Protein AF-A0AA35S5I2-F1 (afdb_monomer_lite)

Radius of gyration: 15.15 Å; chains: 1; bounding box: 38×32×45 Å

pLDDT: mean 94.02, std 6.54, range [67.12, 98.56]

Organism: Geodia barretti (NCBI:txid519541)

Secondary structure (DSSP, 8-state):
-TTT---B---SHHHHHHHHHHH-TT-HHHHHHHHHHHHHHHHHHHHTTPPP--TTSS--S-B-HHHHIIIIIHHHHHHHHHHHS--S--

Structure (mmCIF, N/CA/C/O backbone):
data_AF-A0AA35S5I2-F1
#
_entry.id   AF-A0AA35S5I2-F1
#
loop_
_atom_site.group_PDB
_atom_site.id
_atom_site.type_symbol
_atom_site.label_atom_id
_atom_site.label_alt_id
_atom_site.label_comp_id
_atom_site.label_asym_id
_atom_site.label_entity_id
_atom_site.label_seq_id
_atom_site.pdbx_PDB_ins_code
_atom_site.Cartn_x
_atom_site.Cartn_y
_atom_site.Cartn_z
_atom_site.occupancy
_atom_site.B_iso_or_equiv
_atom_site.auth_seq_id
_atom_site.auth_comp_id
_atom_site.auth_asym_id
_atom_site.auth_atom_id
_atom_site.pdbx_PDB_model_num
ATOM 1 N N . MET A 1 1 ? -4.554 -2.123 -28.067 1.00 67.12 1 MET A N 1
ATOM 2 C CA . MET A 1 1 ? -3.785 -2.891 -27.060 1.00 67.12 1 MET A CA 1
ATOM 3 C C . MET A 1 1 ? -2.937 -1.987 -26.171 1.00 67.12 1 MET A C 1
ATOM 5 O O . MET A 1 1 ? -2.851 -2.281 -24.991 1.00 67.12 1 MET A O 1
ATOM 9 N N . GLU A 1 2 ? -2.369 -0.890 -26.687 1.00 76.38 2 GLU A N 1
ATOM 10 C CA . GLU A 1 2 ? -1.473 0.006 -25.927 1.00 76.38 2 GLU A CA 1
ATOM 11 C C . GLU A 1 2 ? -2.109 0.626 -24.675 1.00 76.38 2 GLU A C 1
ATOM 13 O O . GLU A 1 2 ? -1.501 0.588 -23.618 1.00 76.38 2 GLU A O 1
ATOM 18 N N . ARG A 1 3 ? -3.372 1.072 -24.735 1.00 82.06 3 ARG A N 1
ATOM 19 C CA . ARG A 1 3 ? -4.067 1.645 -23.565 1.00 82.06 3 ARG A CA 1
ATOM 20 C C . ARG A 1 3 ? -4.278 0.670 -22.393 1.00 82.06 3 ARG A C 1
ATOM 22 O O . ARG A 1 3 ? -4.343 1.106 -21.254 1.00 82.06 3 ARG A O 1
ATOM 29 N N . HIS A 1 4 ? -4.452 -0.627 -22.662 1.00 88.25 4 HIS A N 1
ATOM 30 C CA . HIS A 1 4 ? -4.862 -1.608 -21.641 1.00 88.25 4 HIS A CA 1
ATOM 31 C C . HIS A 1 4 ? -3.700 -2.436 -21.091 1.00 88.25 4 HIS A C 1
ATOM 33 O O . HIS A 1 4 ? -3.860 -3.135 -20.094 1.00 88.25 4 HIS A O 1
ATOM 39 N N . ARG A 1 5 ? -2.544 -2.413 -21.760 1.00 90.88 5 ARG A N 1
ATOM 40 C CA . ARG A 1 5 ? -1.360 -3.142 -21.317 1.00 90.88 5 ARG A CA 1
ATOM 41 C C . ARG A 1 5 ? -0.437 -2.176 -20.594 1.00 90.88 5 ARG A C 1
ATOM 43 O O . ARG A 1 5 ? 0.258 -1.407 -21.243 1.00 90.88 5 ARG A O 1
ATOM 50 N N . ILE A 1 6 ? -0.367 -2.310 -19.277 1.00 93.69 6 ILE A N 1
ATOM 51 C CA . ILE A 1 6 ? 0.543 -1.531 -18.440 1.00 93.69 6 ILE A CA 1
ATOM 52 C C . ILE A 1 6 ? 1.613 -2.490 -17.911 1.00 93.69 6 ILE A C 1
ATOM 54 O O . ILE A 1 6 ? 1.318 -3.326 -17.056 1.00 93.69 6 ILE A O 1
ATOM 58 N N . PRO A 1 7 ? 2.834 -2.477 -18.470 1.00 95.50 7 PRO A N 1
ATOM 59 C CA . PRO A 1 7 ? 3.908 -3.327 -17.986 1.00 95.50 7 PRO A CA 1
ATOM 60 C C . PRO A 1 7 ? 4.402 -2.855 -16.614 1.00 95.50 7 PRO A C 1
ATOM 62 O O . PRO A 1 7 ? 4.594 -1.663 -16.376 1.00 95.50 7 PRO A O 1
ATOM 65 N N . PHE A 1 8 ? 4.684 -3.811 -15.733 1.00 97.25 8 PHE A N 1
ATOM 66 C CA . PHE A 1 8 ? 5.450 -3.539 -14.524 1.00 97.25 8 PHE A CA 1
ATOM 67 C C . PHE A 1 8 ? 6.918 -3.285 -14.874 1.00 97.25 8 PHE A C 1
ATOM 69 O O . PHE A 1 8 ? 7.503 -4.003 -15.690 1.00 97.25 8 PHE A O 1
ATOM 76 N N . LYS A 1 9 ? 7.526 -2.288 -14.231 1.00 97.50 9 LYS A N 1
ATOM 77 C CA . LYS A 1 9 ? 8.944 -1.956 -14.375 1.00 97.50 9 LYS A CA 1
ATOM 78 C C . LYS A 1 9 ? 9.595 -1.869 -13.003 1.00 97.50 9 LYS A C 1
ATOM 80 O O . LYS A 1 9 ? 9.292 -0.973 -12.226 1.00 97.50 9 LYS A O 1
ATOM 85 N N . TYR A 1 10 ? 10.533 -2.774 -12.748 1.00 98.06 10 TYR A N 1
ATOM 86 C CA . TYR A 1 10 ? 11.375 -2.705 -11.561 1.00 98.06 10 TYR A CA 1
ATOM 87 C C . TYR A 1 10 ? 12.279 -1.462 -11.613 1.00 98.06 10 TYR A C 1
ATOM 89 O O . TYR A 1 10 ? 12.916 -1.188 -12.635 1.00 98.06 10 TYR A O 1
ATOM 97 N N . SER A 1 11 ? 12.320 -0.719 -10.514 1.00 95.12 11 SER A N 1
ATOM 98 C CA . SER A 1 11 ? 12.974 0.583 -10.369 1.00 95.12 11 SER A CA 1
ATOM 99 C C . SER A 1 11 ? 14.061 0.614 -9.286 1.00 95.12 11 SER A C 1
ATOM 101 O O . SER A 1 11 ? 14.749 1.625 -9.150 1.00 95.12 11 SER A O 1
ATOM 103 N N . GLY A 1 12 ? 14.277 -0.493 -8.564 1.00 96.50 12 GLY A N 1
ATOM 104 C CA . GLY A 1 12 ? 15.354 -0.645 -7.582 1.00 96.50 12 GLY A CA 1
ATOM 105 C C . GLY A 1 12 ? 14.863 -1.077 -6.201 1.00 96.50 12 GLY A C 1
ATOM 106 O O . GLY A 1 12 ? 13.756 -1.584 -6.052 1.00 96.50 12 GLY A O 1
ATOM 107 N N . ALA A 1 13 ? 15.684 -0.835 -5.178 1.00 97.88 13 ALA A N 1
ATOM 108 C CA . ALA A 1 13 ? 15.470 -1.344 -3.819 1.00 97.88 13 ALA A CA 1
ATOM 109 C C . ALA A 1 13 ? 14.120 -0.945 -3.191 1.00 97.88 13 ALA A C 1
ATOM 111 O O . ALA A 1 13 ? 13.561 -1.705 -2.407 1.00 97.88 13 ALA A O 1
ATOM 112 N N . ASN A 1 14 ? 13.558 0.207 -3.572 1.00 97.25 14 ASN A N 1
ATOM 113 C CA . ASN A 1 14 ? 12.243 0.633 -3.086 1.00 97.25 14 ASN A CA 1
ATOM 114 C C . ASN A 1 14 ? 11.126 -0.342 -3.492 1.00 97.25 14 ASN A C 1
ATOM 116 O O . ASN A 1 14 ? 10.171 -0.522 -2.742 1.00 97.25 14 ASN A O 1
ATOM 120 N N . ASP A 1 15 ? 11.244 -0.973 -4.662 1.00 98.50 15 ASP A N 1
ATOM 121 C CA . ASP A 1 15 ? 10.292 -1.982 -5.121 1.00 98.50 15 ASP A CA 1
ATOM 122 C C . ASP A 1 15 ? 10.411 -3.265 -4.293 1.00 98.50 15 ASP A C 1
ATOM 124 O O . ASP A 1 15 ? 9.395 -3.840 -3.899 1.00 98.50 15 ASP A O 1
ATOM 128 N N . ASP A 1 16 ? 11.640 -3.678 -3.970 1.00 98.38 16 ASP A N 1
ATOM 129 C CA . ASP A 1 16 ? 11.886 -4.836 -3.106 1.00 98.38 16 ASP A CA 1
ATOM 130 C C . ASP A 1 16 ? 11.309 -4.606 -1.707 1.00 98.38 16 ASP A C 1
ATOM 132 O O . ASP A 1 16 ? 10.596 -5.458 -1.169 1.00 98.38 16 ASP A O 1
ATOM 136 N N . ASP A 1 17 ? 11.565 -3.428 -1.136 1.00 98.38 17 ASP A N 1
ATOM 137 C CA . ASP A 1 17 ? 11.063 -3.042 0.179 1.00 98.38 17 ASP A CA 1
ATOM 138 C C . ASP A 1 17 ? 9.537 -2.933 0.208 1.00 98.38 17 ASP A C 1
ATOM 140 O O . ASP A 1 17 ? 8.922 -3.333 1.200 1.00 98.38 17 ASP A O 1
ATOM 144 N N . ALA A 1 18 ? 8.912 -2.447 -0.867 1.00 98.31 18 ALA A N 1
ATOM 145 C CA . ALA A 1 18 ? 7.459 -2.372 -0.986 1.00 98.31 18 ALA A CA 1
ATOM 146 C C . ALA A 1 18 ? 6.819 -3.769 -1.044 1.00 98.31 18 ALA A C 1
ATOM 148 O O . ALA A 1 18 ? 5.859 -4.048 -0.321 1.00 98.31 18 ALA A O 1
ATOM 149 N N . ILE A 1 19 ? 7.378 -4.687 -1.838 1.00 98.50 19 ILE A N 1
ATOM 150 C CA . ILE A 1 19 ? 6.908 -6.081 -1.897 1.00 98.50 19 ILE A CA 1
ATOM 151 C C . ILE A 1 19 ? 7.111 -6.770 -0.540 1.00 98.50 19 ILE A C 1
ATOM 153 O O . ILE A 1 19 ? 6.222 -7.478 -0.052 1.00 98.50 19 ILE A O 1
ATOM 157 N N . LEU A 1 20 ? 8.259 -6.545 0.105 1.00 98.50 20 LEU A N 1
ATOM 158 C CA . LEU A 1 20 ? 8.563 -7.097 1.421 1.00 98.50 20 LEU A CA 1
ATOM 159 C C . LEU A 1 20 ? 7.602 -6.562 2.488 1.00 98.50 20 LEU A C 1
ATOM 161 O O . LEU A 1 20 ? 7.075 -7.352 3.273 1.00 98.50 20 LEU A O 1
ATOM 165 N N . LEU A 1 21 ? 7.322 -5.258 2.496 1.00 98.38 21 LEU A N 1
ATOM 166 C CA . LEU A 1 21 ? 6.319 -4.641 3.364 1.00 98.38 21 LEU A CA 1
ATOM 167 C C . LEU A 1 21 ? 4.954 -5.319 3.191 1.00 98.38 21 LEU A C 1
ATOM 169 O O . LEU A 1 21 ? 4.353 -5.743 4.183 1.00 98.38 21 LEU A O 1
ATOM 173 N N . ALA A 1 22 ? 4.499 -5.472 1.947 1.00 98.25 22 ALA A N 1
ATOM 174 C CA . ALA A 1 22 ? 3.182 -6.012 1.631 1.00 98.25 22 ALA A CA 1
ATOM 175 C C . ALA A 1 22 ? 3.015 -7.477 2.070 1.00 98.25 22 ALA A C 1
ATOM 177 O O . ALA A 1 22 ? 2.041 -7.814 2.741 1.00 98.25 22 ALA A O 1
ATOM 178 N N . PHE A 1 23 ? 3.977 -8.349 1.751 1.00 98.44 23 PHE A N 1
ATOM 179 C CA . PHE A 1 23 ? 3.768 -9.802 1.850 1.00 98.44 23 PHE A CA 1
ATOM 180 C C . PHE A 1 23 ? 4.580 -10.505 2.939 1.00 98.44 23 PHE A C 1
ATOM 182 O O . PHE A 1 23 ? 4.260 -11.636 3.319 1.00 98.44 23 PHE A O 1
ATOM 189 N N . SER A 1 24 ? 5.620 -9.875 3.492 1.00 98.38 24 SER A N 1
ATOM 190 C CA . SER A 1 24 ? 6.410 -10.516 4.543 1.00 98.38 24 SER A CA 1
ATOM 191 C C . SER A 1 24 ? 5.595 -10.674 5.820 1.00 98.38 24 SER A C 1
ATOM 193 O O . SER A 1 24 ? 5.111 -9.706 6.415 1.00 98.38 24 SER A O 1
ATOM 195 N N . LYS A 1 25 ? 5.530 -11.904 6.335 1.00 98.12 25 LYS A N 1
ATOM 196 C CA . LYS A 1 25 ? 4.927 -12.192 7.646 1.00 98.12 25 LYS A CA 1
ATOM 197 C C . LYS A 1 25 ? 5.643 -11.480 8.800 1.00 98.12 25 LYS A C 1
ATOM 199 O O . LYS A 1 25 ? 5.058 -11.326 9.862 1.00 98.12 25 LYS A O 1
ATOM 204 N N . LYS A 1 26 ? 6.885 -11.026 8.598 1.00 98.31 26 LYS A N 1
ATOM 205 C CA . LYS A 1 26 ? 7.679 -10.314 9.612 1.00 98.31 26 LYS A CA 1
ATOM 206 C C . LYS A 1 26 ? 7.406 -8.804 9.657 1.00 98.31 26 LYS A C 1
ATOM 208 O O . LYS A 1 26 ? 7.884 -8.142 10.566 1.00 98.31 26 LYS A O 1
ATOM 213 N N . CYS A 1 27 ? 6.654 -8.254 8.702 1.00 97.38 27 CYS A N 1
ATOM 214 C CA . CYS A 1 27 ? 6.449 -6.806 8.559 1.00 97.38 27 CYS A CA 1
ATOM 215 C C . CYS A 1 27 ? 5.069 -6.326 9.024 1.00 97.38 27 CYS A C 1
ATOM 217 O O . CYS A 1 27 ? 4.590 -5.300 8.557 1.00 97.38 27 CYS A O 1
ATOM 219 N N . VAL A 1 28 ? 4.429 -7.057 9.942 1.00 98.25 28 VAL A N 1
ATOM 220 C CA . VAL A 1 28 ? 3.083 -6.728 10.441 1.00 98.25 28 VAL A CA 1
ATOM 221 C C . VAL A 1 28 ? 3.029 -5.318 11.032 1.00 98.25 28 VAL A C 1
ATOM 223 O O . VAL A 1 28 ? 2.170 -4.543 10.632 1.00 98.25 28 VAL A O 1
ATOM 226 N N . GLU A 1 29 ? 3.963 -4.954 11.916 1.00 98.38 29 GLU A N 1
ATOM 227 C CA . GLU A 1 29 ? 3.967 -3.618 12.535 1.00 98.38 29 GLU A CA 1
ATOM 228 C C . GLU A 1 29 ? 4.202 -2.504 11.506 1.00 98.38 29 GLU A C 1
ATOM 230 O O . GLU A 1 29 ? 3.465 -1.524 11.484 1.00 98.38 29 GLU A O 1
ATOM 235 N N . ARG A 1 30 ? 5.126 -2.712 10.557 1.00 98.44 30 ARG A N 1
ATOM 236 C CA . ARG A 1 30 ? 5.349 -1.764 9.452 1.00 98.44 30 ARG A CA 1
ATOM 237 C C . ARG A 1 30 ? 4.096 -1.574 8.591 1.00 98.44 30 ARG A C 1
ATOM 239 O O . ARG A 1 30 ? 3.846 -0.468 8.129 1.00 98.44 30 ARG A O 1
ATOM 246 N N . ARG A 1 31 ? 3.290 -2.624 8.377 1.00 98.56 31 ARG A N 1
ATOM 247 C CA . ARG A 1 31 ? 2.013 -2.502 7.650 1.00 98.56 31 ARG A CA 1
ATOM 248 C C . ARG A 1 31 ? 0.967 -1.707 8.420 1.00 98.56 31 ARG A C 1
ATOM 250 O O . ARG A 1 31 ? 0.184 -1.009 7.787 1.00 98.56 31 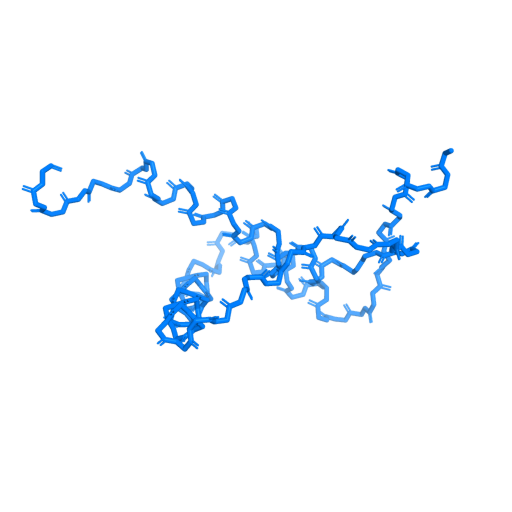ARG A O 1
ATOM 257 N N . LYS A 1 32 ? 0.949 -1.797 9.754 1.00 98.38 32 LYS A N 1
ATOM 258 C CA . LYS A 1 32 ? 0.062 -0.961 10.573 1.00 98.38 32 LYS A CA 1
ATOM 259 C C . LYS A 1 32 ? 0.422 0.510 10.406 1.00 98.38 32 LYS A C 1
ATOM 261 O O . LYS A 1 32 ? -0.453 1.296 10.082 1.00 98.38 32 LYS A O 1
ATOM 266 N N . GLU A 1 33 ? 1.701 0.862 10.548 1.00 98.38 33 GLU A N 1
ATOM 267 C CA . GLU A 1 33 ? 2.178 2.239 10.341 1.00 98.38 33 GLU A CA 1
ATOM 268 C C . GLU A 1 33 ? 1.849 2.748 8.934 1.00 98.38 33 GLU A C 1
ATOM 270 O O . GLU A 1 33 ? 1.309 3.838 8.778 1.00 98.38 33 GLU A O 1
ATOM 275 N N . TRP A 1 34 ? 2.109 1.923 7.921 1.00 98.31 34 TRP A N 1
ATOM 276 C CA . TRP A 1 34 ? 1.819 2.219 6.521 1.00 98.31 34 TRP A CA 1
ATOM 277 C C . TRP A 1 34 ? 0.336 2.521 6.257 1.00 98.31 34 TRP A C 1
ATOM 279 O O . TRP A 1 34 ? 0.015 3.530 5.631 1.00 98.31 34 TRP A O 1
ATOM 289 N N . LEU A 1 35 ? -0.576 1.689 6.772 1.00 98.12 35 LEU A N 1
ATOM 290 C CA . LEU A 1 35 ? -2.019 1.911 6.635 1.00 98.12 35 LEU A CA 1
ATOM 291 C C . LEU A 1 35 ? -2.496 3.128 7.433 1.00 98.12 35 LEU A C 1
ATOM 293 O O . LEU A 1 35 ? -3.323 3.887 6.932 1.00 98.12 35 LEU A O 1
ATOM 297 N N . THR A 1 36 ? -1.967 3.339 8.641 1.00 98.12 36 THR A N 1
ATOM 298 C CA . THR A 1 36 ? -2.300 4.509 9.465 1.00 98.12 36 THR A CA 1
ATOM 299 C C . THR A 1 36 ? -1.917 5.806 8.760 1.00 98.12 36 THR A C 1
ATOM 301 O O . THR A 1 36 ? -2.768 6.678 8.608 1.00 98.12 36 THR A O 1
ATOM 304 N N . GLN A 1 37 ? -0.684 5.909 8.254 1.00 97.69 37 GLN A N 1
ATOM 305 C CA . GLN A 1 37 ? -0.214 7.094 7.525 1.00 97.69 37 GLN A CA 1
ATOM 306 C C . GLN A 1 37 ? -1.069 7.375 6.286 1.00 97.69 37 GLN A C 1
ATOM 308 O O . GLN A 1 37 ? -1.415 8.521 6.003 1.00 97.69 37 GLN A O 1
ATOM 313 N N . TRP A 1 38 ? -1.449 6.328 5.551 1.00 96.31 38 TRP A N 1
ATOM 314 C C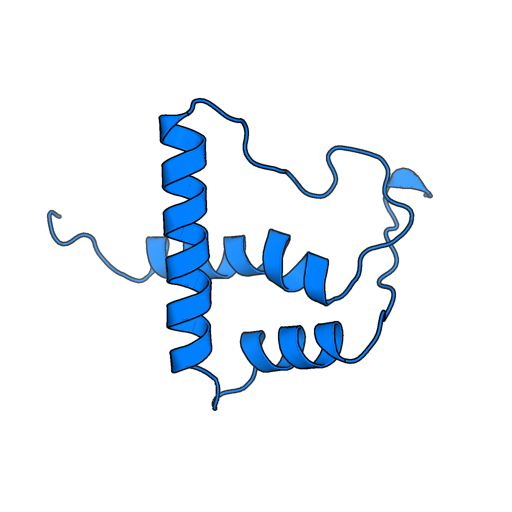A . TRP A 1 38 ? -2.318 6.488 4.390 1.00 96.31 38 TRP A CA 1
ATOM 315 C C . TRP A 1 38 ? -3.729 6.960 4.767 1.00 96.31 38 TRP A C 1
ATOM 317 O O . TRP A 1 38 ? -4.267 7.853 4.113 1.00 96.31 38 TRP A O 1
ATOM 327 N N . LEU A 1 39 ? -4.322 6.412 5.834 1.00 95.56 39 LEU A N 1
ATOM 328 C CA . LEU A 1 39 ? -5.635 6.835 6.332 1.00 95.56 39 LEU A CA 1
ATOM 329 C C . LEU A 1 39 ? -5.634 8.289 6.818 1.00 95.56 39 LEU A C 1
ATOM 331 O O . LEU A 1 39 ? -6.590 9.022 6.553 1.00 95.56 39 LEU A O 1
ATOM 335 N N . GLU A 1 40 ? -4.569 8.712 7.500 1.00 96.44 40 GLU A N 1
ATOM 336 C CA . GLU A 1 40 ? -4.361 10.102 7.917 1.00 96.44 40 GLU A CA 1
ATOM 337 C C . GLU A 1 40 ? -4.299 11.026 6.699 1.00 96.44 40 GLU A C 1
ATOM 339 O O . GLU A 1 40 ? -5.096 11.959 6.594 1.00 96.44 40 GLU A O 1
ATOM 344 N N . HIS A 1 41 ? -3.455 10.702 5.718 1.00 94.19 41 HIS A N 1
ATOM 345 C CA . HIS A 1 41 ? -3.334 11.487 4.492 1.00 94.19 41 HIS A CA 1
ATOM 346 C C . HIS A 1 41 ? -4.647 11.555 3.695 1.00 94.19 41 HIS A C 1
ATOM 348 O O . HIS A 1 41 ? -5.021 12.602 3.164 1.00 94.19 41 HIS A O 1
ATOM 354 N N . ARG A 1 42 ? -5.391 10.446 3.620 1.00 92.75 42 ARG A N 1
ATOM 355 C CA . ARG A 1 42 ? -6.714 10.405 2.981 1.00 92.75 42 ARG A CA 1
ATOM 356 C C . ARG A 1 42 ? -7.713 11.314 3.694 1.00 92.75 42 ARG A C 1
ATOM 358 O O . ARG A 1 42 ? -8.483 12.018 3.043 1.00 92.75 42 ARG A O 1
ATOM 365 N N . ARG A 1 43 ? -7.713 11.307 5.029 1.00 93.81 43 ARG A N 1
ATOM 366 C CA . ARG A 1 43 ? -8.566 12.189 5.833 1.00 93.81 43 ARG A CA 1
ATOM 367 C C . ARG A 1 43 ? -8.231 13.657 5.578 1.00 93.81 43 ARG A C 1
ATOM 369 O O . ARG A 1 43 ? -9.149 14.431 5.338 1.00 93.81 43 ARG A O 1
ATOM 376 N N . GLU A 1 44 ? -6.952 14.016 5.580 1.00 94.81 44 GLU A N 1
A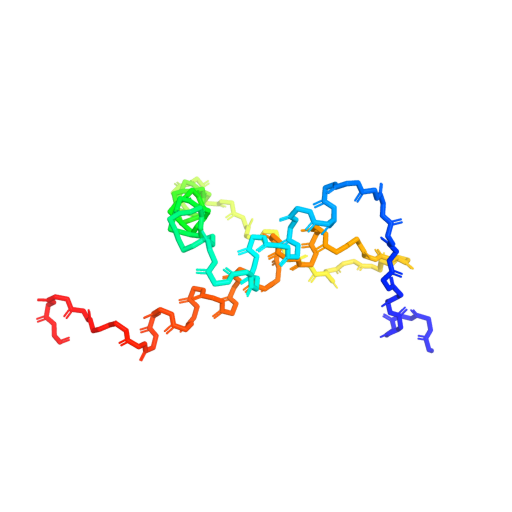TOM 377 C CA . GLU A 1 44 ? -6.497 15.386 5.313 1.00 94.81 44 GLU A CA 1
ATOM 378 C C . GLU A 1 44 ? -6.918 15.880 3.925 1.00 94.81 44 GLU A C 1
ATOM 380 O O . GLU A 1 44 ? -7.429 16.992 3.803 1.00 94.81 44 GLU A O 1
ATOM 385 N N . GLN A 1 45 ? -6.753 15.054 2.886 1.00 93.12 45 GLN A N 1
ATOM 386 C CA . GLN A 1 45 ? -7.186 15.392 1.525 1.00 93.12 45 GLN A CA 1
ATOM 387 C C . GLN A 1 45 ? -8.695 15.631 1.456 1.00 93.12 45 GLN A C 1
ATOM 389 O O . GLN A 1 45 ? -9.137 16.628 0.883 1.00 93.12 45 GLN A O 1
ATOM 394 N N . ARG A 1 46 ? -9.485 14.765 2.102 1.00 92.88 46 ARG A N 1
ATOM 395 C CA . ARG A 1 46 ? -10.942 14.920 2.176 1.00 92.88 46 ARG A CA 1
ATOM 396 C C . ARG A 1 46 ? -11.346 16.200 2.906 1.00 92.88 46 ARG A C 1
ATOM 398 O O . ARG A 1 46 ? -12.239 16.897 2.436 1.00 92.88 46 ARG A O 1
ATOM 405 N N . ASP A 1 47 ? -10.691 16.521 4.019 1.00 94.69 47 ASP A N 1
ATOM 406 C CA . ASP A 1 47 ? -10.976 17.731 4.800 1.00 94.69 47 ASP A CA 1
ATOM 407 C C . ASP A 1 47 ? -10.625 19.014 4.012 1.00 94.69 47 ASP A C 1
ATOM 409 O O . ASP A 1 47 ? -11.247 20.057 4.211 1.00 94.69 47 ASP A O 1
ATOM 413 N N . GLN A 1 48 ? -9.678 18.928 3.070 1.00 95.38 48 GLN A N 1
ATOM 414 C CA . GLN A 1 48 ? -9.319 20.003 2.135 1.00 95.38 48 GLN A CA 1
ATOM 415 C C . GLN A 1 48 ? -10.170 20.027 0.851 1.00 95.38 48 GLN A C 1
ATOM 417 O O . GLN A 1 48 ? -10.036 20.957 0.056 1.00 95.38 48 GLN A O 1
ATOM 422 N N . GLY A 1 49 ? -11.037 19.033 0.630 1.00 92.50 49 GLY A N 1
ATOM 423 C CA . GLY A 1 49 ? -11.830 18.905 -0.596 1.00 92.50 49 GLY A CA 1
ATOM 424 C C . GLY A 1 49 ? -11.007 18.560 -1.843 1.00 92.50 49 GLY A C 1
ATOM 425 O O . GLY A 1 49 ? -11.405 18.927 -2.946 1.00 92.50 49 GLY A O 1
ATOM 426 N N . LEU A 1 50 ? -9.856 17.902 -1.674 1.00 90.50 50 LEU A N 1
ATOM 427 C CA . LEU A 1 50 ? -9.023 17.414 -2.774 1.00 90.50 50 LEU A CA 1
ATOM 428 C C . LEU A 1 50 ? -9.503 16.036 -3.248 1.00 90.50 50 LEU A C 1
ATOM 430 O O . LEU A 1 50 ? -9.902 15.198 -2.437 1.00 90.50 50 LEU A O 1
ATOM 434 N N . ASP A 1 51 ? -9.424 15.801 -4.557 1.00 82.69 51 ASP A N 1
ATOM 435 C CA . ASP A 1 51 ? -9.731 14.499 -5.151 1.00 82.69 51 ASP A CA 1
ATOM 436 C C . ASP A 1 51 ? -8.641 13.464 -4.833 1.00 82.69 51 ASP A C 1
ATOM 438 O O . ASP A 1 51 ? -7.449 13.777 -4.780 1.00 82.69 51 ASP A O 1
ATOM 442 N N . GLU A 1 52 ? -9.048 12.203 -4.665 1.00 79.06 52 GLU A N 1
ATOM 443 C CA . GLU A 1 52 ? -8.112 11.092 -4.490 1.00 79.06 52 GLU A CA 1
ATOM 444 C C . GLU A 1 52 ? -7.307 10.862 -5.782 1.00 79.06 52 GLU A C 1
ATOM 446 O O . GLU A 1 52 ? -7.856 10.774 -6.883 1.00 79.06 52 GLU A O 1
ATOM 451 N N . SER A 1 53 ? -5.985 10.720 -5.653 1.00 75.06 53 SER A N 1
ATOM 452 C CA . SER A 1 53 ? -5.125 10.357 -6.782 1.00 75.06 53 SER A CA 1
ATOM 453 C C . SER A 1 53 ? -5.421 8.923 -7.233 1.00 75.06 53 SER A C 1
ATOM 455 O O . SER A 1 53 ? -5.041 7.957 -6.570 1.00 75.06 53 SER A O 1
ATOM 457 N N . LEU A 1 54 ? -6.098 8.787 -8.375 1.00 77.88 54 LEU A N 1
ATOM 458 C CA . LEU A 1 54 ? -6.416 7.496 -8.977 1.00 77.88 54 LEU A CA 1
ATOM 459 C C . LEU A 1 54 ? -5.307 7.049 -9.924 1.00 77.88 54 LEU A C 1
ATOM 461 O O . LEU A 1 54 ? -4.948 7.741 -10.881 1.00 77.88 54 LEU A O 1
ATOM 465 N N . LEU A 1 55 ? -4.811 5.837 -9.696 1.00 82.88 55 LEU A N 1
ATOM 466 C CA . LEU A 1 55 ? -3.979 5.163 -10.678 1.00 82.88 55 LEU A CA 1
ATOM 467 C C . LEU A 1 55 ? -4.820 4.856 -11.929 1.00 82.88 55 LEU A C 1
ATOM 469 O O . LEU A 1 55 ? -6.013 4.576 -11.822 1.00 82.88 55 LEU A O 1
ATOM 473 N N . TYR A 1 56 ? -4.207 4.937 -13.115 1.00 87.38 56 TYR A N 1
ATOM 474 C CA . TYR A 1 56 ? -4.847 4.692 -14.423 1.00 87.38 56 TYR A CA 1
ATOM 475 C C . TYR A 1 56 ? -5.806 5.770 -14.958 1.00 87.38 56 TYR A C 1
ATOM 477 O O . TYR A 1 56 ? -6.427 5.553 -16.002 1.00 87.38 56 TYR A O 1
ATOM 485 N N . ALA A 1 57 ? -5.925 6.929 -14.299 1.00 81.44 57 ALA A N 1
ATOM 486 C CA . ALA A 1 57 ? -6.730 8.045 -14.811 1.00 81.44 57 ALA A CA 1
ATOM 487 C C . ALA A 1 57 ? -6.224 8.563 -16.174 1.00 81.44 57 ALA A C 1
ATOM 489 O O . ALA A 1 57 ? -7.010 8.956 -17.036 1.00 81.44 57 ALA A O 1
ATOM 490 N N . GLU A 1 58 ? -4.910 8.497 -16.385 1.00 81.50 58 GLU A N 1
ATOM 491 C CA . GLU A 1 58 ? -4.235 8.863 -17.628 1.00 81.50 58 GLU A CA 1
ATOM 492 C C . GLU A 1 58 ? -3.506 7.655 -18.230 1.00 81.50 58 GLU A C 1
ATOM 494 O O . GLU A 1 58 ? -3.329 6.618 -17.585 1.00 81.50 58 GLU A O 1
ATOM 499 N N . GLN A 1 59 ? 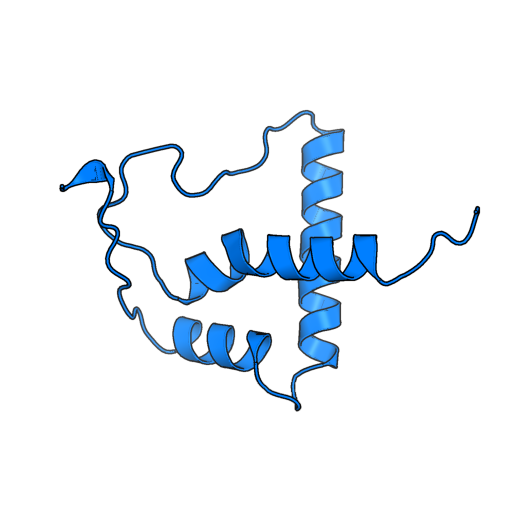-3.086 7.767 -19.493 1.00 82.06 59 GLN A N 1
ATOM 500 C CA . GLN A 1 59 ? -2.318 6.709 -20.142 1.00 82.06 59 GLN A CA 1
ATOM 501 C C . GLN A 1 59 ? -0.940 6.585 -19.481 1.00 82.06 59 GLN A C 1
ATOM 503 O O . GLN A 1 59 ? -0.156 7.530 -19.481 1.00 82.06 59 GLN A O 1
ATOM 508 N N . MET A 1 60 ? -0.649 5.404 -18.934 1.00 86.31 60 MET A N 1
ATOM 509 C CA . MET A 1 60 ? 0.619 5.104 -18.271 1.00 86.31 60 MET A CA 1
ATOM 510 C C . MET A 1 60 ? 1.414 4.090 -19.093 1.00 86.31 60 MET A C 1
ATOM 512 O O . MET A 1 60 ? 0.908 3.015 -19.413 1.00 86.31 60 MET A O 1
ATOM 516 N N . ASP A 1 61 ? 2.674 4.405 -19.390 1.00 89.50 61 ASP A N 1
ATOM 517 C CA . ASP A 1 61 ? 3.556 3.513 -20.157 1.00 89.50 61 ASP A CA 1
ATOM 518 C C . ASP A 1 61 ? 4.066 2.325 -19.335 1.00 89.50 61 ASP A C 1
ATOM 520 O O . ASP A 1 61 ? 4.426 1.288 -19.890 1.00 89.50 61 ASP A O 1
ATOM 524 N N . HIS A 1 62 ? 4.165 2.491 -18.016 1.00 93.38 62 HIS A N 1
ATOM 525 C CA . HIS A 1 62 ? 4.578 1.464 -17.066 1.00 93.38 62 HIS A CA 1
ATOM 526 C C . HIS A 1 62 ? 4.189 1.857 -15.638 1.00 93.38 62 HIS A C 1
ATOM 528 O O . HIS A 1 62 ? 3.893 3.019 -15.363 1.00 93.38 62 HIS A O 1
ATOM 534 N N . ILE A 1 63 ? 4.242 0.887 -14.728 1.00 95.50 63 ILE A N 1
ATOM 535 C CA . ILE A 1 63 ? 4.047 1.083 -13.287 1.00 95.50 63 ILE A CA 1
ATOM 536 C C . ILE A 1 63 ? 5.191 0.416 -12.512 1.00 95.50 63 ILE A C 1
ATOM 538 O O . ILE A 1 63 ? 5.629 -0.679 -12.874 1.00 95.50 63 ILE A O 1
ATOM 542 N N . SER A 1 64 ? 5.711 1.072 -11.472 1.00 97.06 64 SER A N 1
ATOM 543 C CA . SER A 1 64 ? 6.680 0.445 -10.562 1.00 97.06 64 SER A CA 1
ATOM 544 C C . SER A 1 64 ? 5.981 -0.461 -9.544 1.00 97.06 64 SER A C 1
ATOM 546 O O . SER A 1 64 ? 4.782 -0.316 -9.291 1.00 97.06 64 SER A O 1
ATOM 548 N N . TYR A 1 65 ? 6.704 -1.406 -8.935 1.00 98.31 65 TYR A N 1
ATOM 549 C CA . TYR A 1 65 ? 6.099 -2.231 -7.881 1.00 98.31 65 TYR A CA 1
ATOM 550 C C . TYR A 1 65 ? 5.769 -1.399 -6.643 1.00 98.31 65 TYR A C 1
ATOM 552 O O . TYR A 1 65 ? 4.732 -1.617 -6.023 1.00 98.31 65 TYR A O 1
ATOM 560 N N . SER A 1 66 ? 6.609 -0.420 -6.308 1.00 97.88 66 SER A N 1
ATOM 561 C CA . SER A 1 66 ? 6.352 0.517 -5.222 1.00 97.88 66 SER A CA 1
ATOM 562 C C . SER A 1 66 ? 5.093 1.344 -5.478 1.00 97.88 66 SER A C 1
ATOM 564 O O . SER A 1 66 ? 4.263 1.461 -4.578 1.00 97.88 66 SER A O 1
ATOM 566 N N . ASP A 1 67 ? 4.888 1.854 -6.699 1.00 95.75 67 ASP A N 1
ATOM 567 C CA . ASP A 1 67 ? 3.655 2.572 -7.048 1.00 95.75 67 ASP A CA 1
ATOM 568 C C . ASP A 1 67 ? 2.430 1.673 -6.904 1.00 95.75 67 ASP A C 1
ATOM 570 O O . ASP A 1 67 ? 1.466 2.055 -6.249 1.00 95.75 67 ASP A O 1
ATOM 574 N N . PHE A 1 68 ? 2.480 0.462 -7.459 1.00 96.81 68 PHE A N 1
ATOM 575 C CA . PHE A 1 68 ? 1.381 -0.492 -7.343 1.00 96.81 68 PHE A CA 1
ATOM 576 C C . PHE A 1 68 ? 1.047 -0.811 -5.882 1.00 96.81 68 PHE A C 1
ATOM 578 O O . PHE A 1 68 ? -0.112 -0.750 -5.473 1.00 96.81 68 PHE A O 1
ATOM 585 N N . VAL A 1 69 ? 2.062 -1.110 -5.067 1.00 97.81 69 VAL A N 1
ATOM 586 C CA . VAL A 1 69 ? 1.861 -1.435 -3.652 1.00 97.81 69 VAL A CA 1
ATOM 587 C C . VAL A 1 69 ? 1.239 -0.248 -2.915 1.00 97.81 69 VAL A C 1
ATOM 589 O O . VAL A 1 69 ? 0.225 -0.408 -2.237 1.00 97.81 69 VAL A O 1
ATOM 592 N N . ASN A 1 70 ? 1.812 0.945 -3.070 1.00 96.31 70 ASN A N 1
ATOM 593 C CA . ASN A 1 70 ? 1.462 2.113 -2.261 1.00 96.31 70 ASN A CA 1
ATOM 594 C C . ASN A 1 70 ? 0.241 2.893 -2.757 1.00 96.31 70 ASN A C 1
ATOM 596 O O . ASN A 1 70 ? -0.269 3.724 -2.011 1.00 96.31 70 ASN A O 1
ATOM 600 N N . LYS A 1 71 ? -0.225 2.661 -3.987 1.00 94.94 71 LYS A N 1
ATOM 601 C CA . LYS A 1 71 ? -1.365 3.392 -4.565 1.00 94.94 71 LYS A CA 1
ATOM 602 C C . LYS A 1 71 ? -2.546 2.498 -4.938 1.00 94.94 71 LYS A C 1
ATOM 604 O O . LYS A 1 71 ? -3.652 3.008 -5.050 1.00 94.94 71 LYS A O 1
ATOM 609 N N . GLU A 1 72 ? -2.349 1.187 -5.088 1.00 95.88 72 GLU A N 1
ATOM 610 C CA . GLU A 1 72 ? -3.425 0.262 -5.469 1.00 95.88 72 GLU A CA 1
ATOM 611 C C . GLU A 1 72 ? -3.616 -0.876 -4.463 1.00 95.88 72 GLU A C 1
ATOM 613 O O . GLU A 1 72 ? -4.716 -1.060 -3.939 1.00 95.88 72 GLU A O 1
ATOM 618 N N . LEU A 1 73 ? -2.555 -1.603 -4.098 1.00 97.69 73 LEU A N 1
ATOM 619 C CA . LEU A 1 73 ? -2.665 -2.699 -3.124 1.00 97.69 73 LEU A CA 1
ATOM 620 C C . LEU A 1 73 ? -3.080 -2.205 -1.730 1.00 97.69 73 LEU A C 1
ATOM 622 O O . LEU A 1 73 ? -3.752 -2.922 -0.981 1.00 97.69 73 LEU A O 1
ATOM 626 N N . ILE A 1 74 ? -2.703 -0.975 -1.376 1.00 97.25 74 ILE A N 1
ATOM 627 C CA . ILE A 1 74 ? -3.133 -0.342 -0.128 1.00 97.25 74 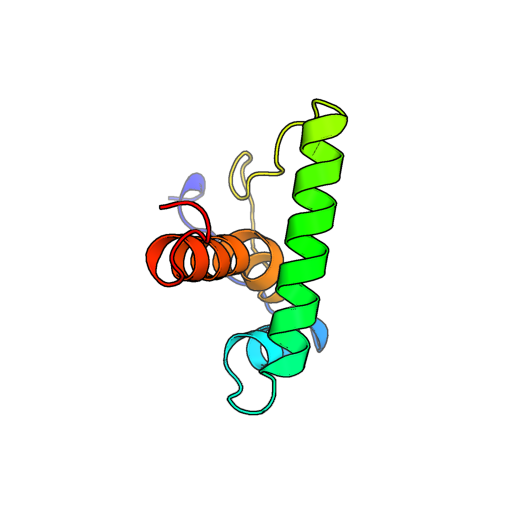ILE A CA 1
ATOM 628 C C . ILE A 1 74 ? -4.654 -0.184 -0.052 1.00 97.25 74 ILE A C 1
ATOM 630 O O . ILE A 1 74 ? -5.228 -0.382 1.017 1.00 97.25 74 ILE A O 1
ATOM 634 N N . LEU A 1 75 ? -5.320 0.066 -1.187 1.00 96.31 75 LEU A N 1
ATOM 635 C CA . LEU A 1 75 ? -6.778 0.181 -1.262 1.00 96.31 75 LEU A CA 1
ATOM 636 C C . LEU A 1 75 ? -7.425 -1.156 -0.915 1.00 96.31 75 LEU A C 1
ATOM 638 O O . LEU A 1 75 ? -8.334 -1.207 -0.091 1.00 96.31 75 LEU A O 1
ATOM 642 N N . PHE A 1 76 ? -6.916 -2.249 -1.493 1.00 97.69 76 PHE A N 1
ATOM 643 C CA . PHE A 1 76 ? -7.355 -3.598 -1.143 1.00 97.69 76 PHE A CA 1
ATOM 644 C C . PHE A 1 76 ? -7.136 -3.898 0.341 1.00 97.69 76 PHE A C 1
ATOM 646 O O . PHE A 1 76 ? -8.038 -4.410 0.995 1.00 97.69 76 PHE A O 1
ATOM 653 N N . SER A 1 77 ? -5.967 -3.552 0.880 1.00 97.88 77 SER A N 1
ATOM 654 C CA . SER A 1 77 ? -5.635 -3.794 2.289 1.00 97.88 77 SER A CA 1
ATOM 655 C C . SER A 1 77 ? -6.560 -3.022 3.235 1.00 97.88 77 SER A C 1
ATOM 657 O O . SER A 1 77 ? -7.012 -3.564 4.240 1.00 97.88 77 SER A O 1
ATOM 659 N N . ASN A 1 78 ? -6.89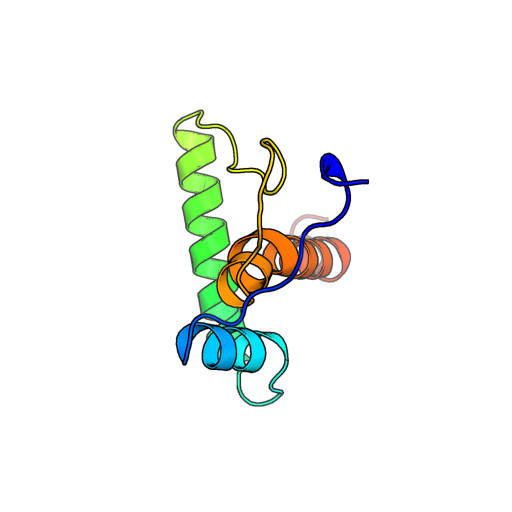4 -1.773 2.899 1.00 97.31 78 ASN A N 1
ATOM 660 C CA . ASN A 1 78 ? -7.861 -0.990 3.658 1.00 97.31 78 ASN A CA 1
ATOM 661 C C . ASN A 1 78 ? -9.288 -1.550 3.529 1.00 97.31 78 ASN A C 1
ATOM 663 O O . ASN A 1 78 ? -9.959 -1.715 4.540 1.00 97.31 78 ASN A O 1
ATOM 667 N N . MET A 1 79 ? -9.734 -1.908 2.319 1.00 97.81 79 MET A N 1
ATOM 668 C CA . MET A 1 79 ? -11.040 -2.552 2.110 1.00 97.81 79 MET A CA 1
ATOM 669 C C . MET A 1 79 ? -11.152 -3.884 2.859 1.00 97.81 79 MET A C 1
ATOM 671 O O . MET A 1 79 ? -12.229 -4.240 3.333 1.00 97.81 79 MET A O 1
ATOM 675 N N . ASP A 1 80 ? -10.050 -4.627 2.978 1.00 98.44 80 ASP A N 1
ATOM 676 C CA . ASP A 1 80 ? -10.002 -5.849 3.773 1.00 98.44 80 ASP A CA 1
ATOM 677 C C . ASP A 1 80 ? -10.204 -5.562 5.263 1.00 98.44 80 ASP A C 1
ATOM 679 O O . ASP A 1 80 ? -10.959 -6.279 5.915 1.00 98.44 80 ASP A O 1
ATOM 683 N N . ASN A 1 81 ? -9.627 -4.480 5.789 1.00 97.94 81 ASN A N 1
ATOM 684 C CA . ASN A 1 81 ? -9.904 -4.037 7.155 1.00 97.94 81 ASN A CA 1
ATOM 685 C C . ASN A 1 81 ? -11.359 -3.589 7.322 1.00 97.94 81 ASN A C 1
ATOM 687 O O . ASN A 1 81 ? -12.021 -4.057 8.241 1.00 97.94 81 ASN A O 1
ATOM 691 N N . GLU A 1 82 ? -11.871 -2.738 6.428 1.00 97.50 82 GLU A N 1
ATOM 692 C CA . GLU A 1 82 ? -13.241 -2.206 6.497 1.00 97.50 82 GLU A CA 1
ATOM 693 C C . GLU A 1 82 ? -14.300 -3.314 6.484 1.00 97.50 82 GLU A C 1
ATOM 695 O O . GLU A 1 82 ? -15.306 -3.214 7.180 1.00 97.50 82 GLU A O 1
ATOM 700 N N . ARG A 1 83 ? -14.076 -4.396 5.727 1.00 98.06 83 ARG A N 1
ATOM 701 C CA . ARG A 1 83 ? -15.011 -5.532 5.678 1.00 98.06 83 ARG A CA 1
ATOM 702 C C . ARG A 1 83 ? -14.798 -6.574 6.779 1.00 98.06 83 ARG A C 1
ATOM 704 O O . ARG A 1 83 ? -15.677 -7.408 6.975 1.00 98.06 83 ARG A O 1
ATOM 711 N N . SER A 1 84 ? -13.632 -6.589 7.431 1.00 98.25 84 SER A N 1
ATOM 712 C CA . SER A 1 84 ? -13.242 -7.659 8.369 1.00 98.25 84 SER A CA 1
ATOM 713 C C . SER A 1 84 ? -13.195 -7.216 9.829 1.00 98.25 84 SER A C 1
ATOM 715 O O . SER A 1 84 ? -13.254 -8.066 10.718 1.00 98.25 84 SER A O 1
ATOM 717 N N . ILE A 1 85 ? -13.068 -5.916 10.096 1.00 97.62 85 ILE A N 1
ATOM 718 C CA . ILE A 1 85 ? -13.036 -5.339 11.441 1.00 97.62 85 ILE A CA 1
ATOM 719 C C . ILE A 1 85 ? -14.359 -4.595 11.660 1.00 97.62 85 ILE A C 1
ATOM 721 O O . ILE A 1 85 ? -14.635 -3.647 10.927 1.00 97.62 85 ILE A O 1
ATOM 725 N N . PRO A 1 86 ? -15.184 -5.004 12.641 1.00 97.38 86 PRO A N 1
ATOM 726 C CA . PRO A 1 86 ? -16.456 -4.345 12.898 1.00 97.38 86 PRO A CA 1
ATOM 727 C C . PRO A 1 86 ? -16.261 -2.929 13.442 1.00 97.38 86 PRO A C 1
ATOM 729 O O . PRO A 1 86 ? -15.236 -2.594 14.046 1.00 97.38 86 PRO A O 1
ATOM 732 N N . SER A 1 87 ? -17.294 -2.116 13.251 1.00 96.38 87 SER A N 1
ATOM 733 C CA . SER A 1 87 ? -17.429 -0.817 13.893 1.00 96.38 87 SER A CA 1
ATOM 734 C C . SER A 1 87 ? -17.577 -0.998 15.406 1.00 96.38 87 SER A C 1
ATOM 736 O O . SER A 1 87 ? -18.155 -1.968 15.888 1.00 96.38 87 SER A O 1
ATOM 738 N N . SER A 1 88 ? -17.060 -0.049 16.186 1.00 96.44 88 SER A N 1
ATOM 739 C CA . SER A 1 88 ? -17.309 -0.031 17.635 1.00 96.44 88 SER A CA 1
ATOM 740 C C . SER A 1 88 ? -18.726 0.442 17.985 1.00 96.44 88 SER A C 1
ATOM 742 O O . SER A 1 88 ? -19.117 0.355 19.148 1.00 96.44 88 SER A O 1
ATOM 744 N N . VAL A 1 89 ? -19.454 1.018 17.023 1.00 97.19 89 VAL A N 1
ATOM 745 C CA . VAL A 1 89 ? -20.799 1.577 17.226 1.00 97.19 89 VAL A CA 1
ATOM 746 C C . VAL A 1 89 ? -21.881 0.518 17.001 1.00 97.19 89 VAL A C 1
ATOM 748 O O . VAL A 1 89 ? -22.854 0.501 17.757 1.00 97.19 89 VAL A O 1
ATOM 751 N N . ASP A 1 90 ? -21.706 -0.344 15.997 1.00 82.75 90 ASP A N 1
ATOM 752 C CA . ASP A 1 90 ? -22.699 -1.297 15.491 1.00 82.75 90 ASP A CA 1
ATOM 753 C C . ASP A 1 90 ? -22.086 -2.598 14.942 1.00 82.75 90 ASP A C 1
ATOM 755 O O . ASP A 1 90 ? -21.102 -2.538 14.169 1.00 82.75 90 ASP A O 1
#

Sequence (90 aa):
MERHRIPFKYSGANDDDAILLAFSKKCVERRKEWLTQWLEHRREQRDQGLDESLLYAEQMDHISYSDFVNKELILFSNMDNERSIPSSVD

Foldseek 3Di:
DQQPDAAEDEDDDLLVVLVCCLDPPVNVVVVVVLLVVVVVVVVVCVVVVHDQDDPSPDRHNYDYSNCCSNHPVSVVVVVCCVVPPDDPVD

InterPro domains:
  IPR013759 DNA topoisomerase, type IIA, subunit B, C-terminal [G3DSA:3.40.50.670] (1-84)
  IPR013760 DNA topoisomerase, type IIA-like domain superfamily [SSF56719] (2-90)
  IPR031660 C-terminal associated domain of TOPRIM [PF16898] (1-81)
  IPR050634 DNA Topoisomerase II [PTHR10169] (1-90)